Protein AF-A0A6M0HS56-F1 (afdb_monomer_lite)

Foldseek 3Di:
DDDDDDDDPDDPPPPCDPVNVVVVVVVVVVVVVVVVVVVCQVVLADDPVLLVVLLVVQVCVQPVPDVCSVVDDDDVVSSLVSSLVSQQVVLVVPDDPPDRDHRDSVNHVVSVCCNPVPPDDPPPPPPPDPPDDDD

pLDDT: mean 76.19, std 14.42, range [41.91, 92.44]

Secondary structure (DSSP, 8-state):
-PPPPPP----------HHHHHHHHHHHHHHHHHHHHHHHHHTTPPPHHHHHHHHHHHHHHHHTT-TTGGGSPPPHHHHHHHHHHHHHHHHHHH--TTT--PPPHHHHHHHHHHHHHSPPPP-TT--SSSSS---

Radius of gyration: 26.62 Å; chains: 1; bounding box: 58×56×91 Å

Sequence (135 aa):
MQIPTPTPESKPTRRCTGAARISRRRRLGADRQRELRERRRAAGTPEPEALDRAIVDAMRVFLLRHDDSLLRPIDPMSILVLATQFLQAKARRSAAPDGAIPYDGTAVSEAMRLRLLVPPATERGKASHRDAAGV

Structure (mmCIF, N/CA/C/O backbone):
data_AF-A0A6M0HS56-F1
#
_entry.id   AF-A0A6M0HS56-F1
#
loop_
_atom_site.group_PDB
_atom_site.id
_atom_site.type_symbol
_atom_site.label_atom_id
_atom_site.label_alt_id
_atom_site.label_comp_id
_atom_site.label_asym_id
_atom_site.label_entity_id
_atom_site.label_seq_id
_atom_site.pdbx_PDB_ins_code
_atom_site.Cartn_x
_atom_site.Cartn_y
_atom_site.Cartn_z
_atom_site.occupancy
_atom_site.B_iso_or_equiv
_atom_site.auth_seq_id
_atom_site.auth_comp_id
_atom_site.auth_asym_id
_atom_site.auth_atom_id
_atom_site.pdbx_PDB_model_num
ATOM 1 N N . MET A 1 1 ? 41.730 -4.684 -68.297 1.00 48.47 1 MET A N 1
ATOM 2 C CA . MET A 1 1 ? 40.396 -4.389 -67.732 1.00 48.47 1 MET A CA 1
ATOM 3 C C . MET A 1 1 ? 40.462 -4.635 -66.230 1.00 48.47 1 MET A C 1
ATOM 5 O O . MET A 1 1 ? 40.500 -5.789 -65.832 1.00 48.47 1 MET A O 1
ATOM 9 N N . GLN A 1 2 ? 40.605 -3.589 -65.410 1.00 46.94 2 GLN A N 1
ATOM 10 C CA . GLN A 1 2 ? 40.596 -3.707 -63.944 1.00 46.94 2 GLN A CA 1
ATOM 11 C C . GLN A 1 2 ? 39.202 -3.324 -63.442 1.00 46.94 2 GLN A C 1
ATOM 13 O O . GLN A 1 2 ? 38.716 -2.241 -63.755 1.00 46.94 2 GLN A O 1
ATOM 18 N N . ILE A 1 3 ? 38.554 -4.234 -62.717 1.00 56.22 3 ILE A N 1
ATOM 19 C CA . ILE A 1 3 ? 37.248 -4.010 -62.093 1.00 56.22 3 ILE A CA 1
ATOM 20 C C . ILE A 1 3 ? 37.518 -3.383 -60.718 1.00 56.22 3 ILE A C 1
ATOM 22 O O . ILE A 1 3 ? 38.177 -4.031 -59.904 1.00 56.22 3 ILE A O 1
ATOM 26 N N . PRO A 1 4 ? 37.067 -2.148 -60.436 1.00 61.62 4 PRO A N 1
ATOM 27 C CA . PRO A 1 4 ? 37.249 -1.556 -59.120 1.00 61.62 4 PRO A CA 1
ATOM 28 C C . PRO A 1 4 ? 36.327 -2.238 -58.101 1.00 61.62 4 PRO A C 1
ATOM 30 O O . PRO A 1 4 ? 35.115 -2.339 -58.290 1.00 61.62 4 PRO A O 1
ATOM 33 N N . THR A 1 5 ? 36.923 -2.718 -57.014 1.00 62.22 5 THR A N 1
ATOM 34 C CA . THR A 1 5 ? 36.247 -3.311 -55.858 1.00 62.22 5 THR A CA 1
ATOM 35 C C . THR A 1 5 ? 35.389 -2.252 -55.152 1.00 62.22 5 THR A C 1
ATOM 37 O O . THR A 1 5 ? 35.901 -1.163 -54.880 1.00 62.22 5 THR A O 1
ATOM 40 N N . PRO A 1 6 ? 34.111 -2.520 -54.819 1.00 64.94 6 PRO A N 1
ATOM 41 C CA . PRO A 1 6 ? 33.284 -1.544 -54.121 1.00 64.94 6 PRO A CA 1
ATOM 42 C C . PRO A 1 6 ? 33.762 -1.374 -52.674 1.00 64.94 6 PRO A C 1
ATOM 44 O O . PRO A 1 6 ? 33.785 -2.319 -51.884 1.00 64.94 6 PRO A O 1
ATOM 47 N N . THR A 1 7 ? 34.144 -0.145 -52.334 1.00 67.75 7 THR A N 1
ATOM 48 C CA . THR A 1 7 ? 34.445 0.301 -50.971 1.00 67.75 7 THR A CA 1
ATOM 49 C C . THR A 1 7 ? 33.230 0.052 -50.067 1.00 67.75 7 THR A C 1
ATOM 51 O O . THR A 1 7 ? 32.123 0.447 -50.438 1.00 67.75 7 THR A O 1
ATOM 54 N N . PRO A 1 8 ? 33.380 -0.576 -48.886 1.00 64.06 8 PRO A N 1
ATOM 55 C CA . PRO A 1 8 ? 32.252 -0.796 -47.992 1.00 64.06 8 PRO A CA 1
ATOM 56 C C . PRO A 1 8 ? 31.771 0.548 -47.438 1.00 64.06 8 PRO A C 1
ATOM 58 O O . PRO A 1 8 ? 32.471 1.199 -46.662 1.00 64.06 8 PRO A O 1
ATOM 61 N N . GLU A 1 9 ? 30.569 0.965 -47.834 1.00 59.25 9 GLU A N 1
ATOM 62 C CA . GLU A 1 9 ? 29.906 2.129 -47.256 1.00 59.25 9 GLU A CA 1
ATOM 63 C C . GLU A 1 9 ? 29.767 1.945 -45.739 1.00 59.25 9 GLU A C 1
ATOM 65 O O . GLU A 1 9 ? 29.144 1.000 -45.240 1.00 59.25 9 GLU A O 1
ATOM 70 N N . SER A 1 10 ? 30.363 2.861 -44.977 1.00 58.12 10 SER A N 1
ATOM 71 C CA . SER A 1 10 ? 30.199 2.916 -43.531 1.00 58.12 10 SER A CA 1
ATOM 72 C C . SER A 1 10 ? 28.728 3.183 -43.208 1.00 58.12 10 SER A C 1
ATOM 74 O O . SER A 1 10 ? 28.235 4.290 -43.433 1.00 58.12 10 SER A O 1
ATOM 76 N N . LYS A 1 11 ? 28.017 2.182 -42.671 1.00 61.75 11 LYS A N 1
ATOM 77 C CA . LYS A 1 11 ? 26.637 2.342 -42.184 1.00 61.75 11 LYS A CA 1
ATOM 78 C C . LYS A 1 11 ? 26.556 3.579 -41.279 1.00 61.75 11 LYS A C 1
ATOM 80 O O . LYS A 1 11 ? 27.302 3.639 -40.297 1.00 61.75 11 LYS A O 1
ATOM 85 N N . PRO A 1 12 ? 25.659 4.546 -41.548 1.00 57.91 12 PRO A N 1
ATOM 86 C CA . PRO A 1 12 ? 25.551 5.732 -40.716 1.00 57.91 12 PRO A CA 1
ATOM 87 C C . PRO A 1 12 ? 25.147 5.308 -39.303 1.00 57.91 12 PRO A C 1
ATOM 89 O O . PRO A 1 12 ? 24.065 4.761 -39.070 1.00 57.91 12 PRO A O 1
ATOM 92 N N . THR A 1 13 ? 26.035 5.548 -38.342 1.00 60.53 13 THR A N 1
ATOM 93 C CA . THR A 1 13 ? 25.756 5.362 -36.921 1.00 60.53 13 THR A CA 1
ATOM 94 C C . THR A 1 13 ? 24.650 6.341 -36.538 1.00 60.53 13 THR A C 1
ATOM 96 O O . THR A 1 13 ? 24.879 7.538 -36.369 1.00 60.53 13 THR A O 1
ATOM 99 N N . ARG A 1 14 ? 23.406 5.848 -36.450 1.00 61.09 14 ARG A N 1
ATOM 100 C CA . ARG A 1 14 ? 22.253 6.636 -35.991 1.00 61.09 14 ARG A CA 1
ATOM 101 C C . ARG A 1 14 ? 22.588 7.207 -34.613 1.00 61.09 14 ARG A C 1
ATOM 103 O O . ARG A 1 14 ? 22.514 6.504 -33.605 1.00 61.09 14 ARG A O 1
ATOM 110 N N . ARG A 1 15 ? 22.965 8.487 -34.566 1.00 61.25 15 ARG A N 1
ATOM 111 C CA . ARG A 1 15 ? 23.175 9.218 -33.316 1.00 61.25 15 ARG A CA 1
ATOM 112 C C . ARG A 1 15 ? 21.847 9.201 -32.564 1.00 61.25 15 ARG A C 1
ATOM 114 O O . ARG A 1 15 ? 20.878 9.824 -32.990 1.00 61.25 15 ARG A O 1
ATOM 121 N N . CYS A 1 16 ? 21.778 8.431 -31.479 1.00 62.09 16 CYS A N 1
ATOM 122 C CA . CYS A 1 16 ? 20.619 8.421 -30.593 1.00 62.09 16 CYS A CA 1
ATOM 123 C C . CYS A 1 16 ? 20.388 9.852 -30.094 1.00 62.09 16 CYS A C 1
ATOM 125 O O . CYS A 1 16 ? 21.199 10.389 -29.340 1.00 62.09 16 CYS A O 1
ATOM 127 N N . THR A 1 17 ? 19.298 10.478 -30.533 1.00 80.88 17 THR A N 1
ATOM 128 C CA . THR A 1 17 ? 18.943 11.835 -30.112 1.00 80.88 17 THR A CA 1
ATOM 129 C C . THR A 1 17 ? 18.686 11.869 -28.602 1.00 80.88 17 THR A C 1
ATOM 131 O O . THR A 1 17 ? 18.302 10.863 -27.992 1.00 80.88 17 THR A O 1
ATOM 134 N N . GLY A 1 18 ? 18.866 13.034 -27.968 1.00 79.44 18 GLY A N 1
ATOM 135 C CA . GLY A 1 18 ? 18.584 13.204 -26.536 1.00 79.44 18 GLY A CA 1
ATOM 136 C C . GLY A 1 18 ? 17.166 12.753 -26.152 1.00 79.44 18 GLY A C 1
ATOM 137 O O . GLY A 1 18 ? 16.983 12.107 -25.120 1.00 79.44 18 GLY A O 1
ATOM 138 N N . ALA A 1 19 ? 16.189 12.983 -27.035 1.00 83.81 19 ALA A N 1
ATOM 139 C CA . ALA A 1 19 ? 14.804 12.543 -26.876 1.00 83.81 19 ALA A CA 1
ATOM 140 C C . ALA A 1 19 ? 14.643 11.010 -26.911 1.00 83.81 19 ALA A C 1
ATOM 142 O O . ALA A 1 19 ? 13.929 10.449 -26.073 1.00 83.81 19 ALA A O 1
ATOM 143 N N . ALA A 1 20 ? 15.339 10.313 -27.818 1.00 83.12 20 ALA A N 1
ATOM 144 C CA . ALA A 1 20 ? 15.328 8.849 -27.876 1.00 83.12 20 ALA A CA 1
ATOM 145 C C . ALA A 1 20 ? 15.925 8.237 -26.598 1.00 83.12 20 ALA A C 1
ATOM 147 O O . ALA A 1 20 ? 15.375 7.288 -26.032 1.00 83.12 20 ALA A O 1
ATOM 148 N N . ARG A 1 21 ? 17.003 8.838 -26.078 1.00 82.94 21 ARG A N 1
ATOM 149 C CA . ARG A 1 21 ? 17.635 8.425 -24.817 1.00 82.94 21 ARG A CA 1
ATOM 150 C C . ARG A 1 21 ? 16.709 8.612 -23.612 1.00 82.94 21 ARG A C 1
ATOM 152 O O . ARG A 1 21 ? 16.583 7.698 -22.797 1.00 82.94 21 ARG A O 1
ATOM 159 N N . ILE A 1 22 ? 16.034 9.759 -23.504 1.00 86.69 22 ILE A N 1
ATOM 160 C CA . ILE A 1 22 ? 15.069 10.032 -22.423 1.00 86.69 22 ILE A CA 1
ATOM 161 C C . ILE A 1 22 ? 13.880 9.068 -22.504 1.00 86.69 22 ILE A C 1
ATOM 163 O O . ILE A 1 22 ? 13.493 8.486 -21.491 1.00 86.69 22 ILE A O 1
ATOM 167 N N . SER A 1 23 ? 13.340 8.843 -23.702 1.00 85.06 23 SER A N 1
ATOM 168 C CA . SER A 1 23 ? 12.210 7.930 -23.916 1.00 85.06 23 SER A CA 1
ATOM 169 C C . SER A 1 23 ? 12.560 6.494 -23.529 1.00 85.06 23 SER A C 1
ATOM 171 O O . SER A 1 23 ? 11.799 5.845 -22.811 1.00 85.06 23 SER A O 1
ATOM 173 N N . ARG A 1 24 ? 13.753 6.017 -23.913 1.00 86.06 24 ARG A N 1
ATOM 174 C CA . ARG A 1 24 ? 14.267 4.708 -23.489 1.00 86.06 24 ARG A CA 1
ATOM 175 C C . ARG A 1 24 ? 14.398 4.621 -21.968 1.00 86.06 24 ARG A C 1
ATOM 177 O O . ARG A 1 24 ? 13.967 3.634 -21.384 1.00 86.06 24 ARG A O 1
ATOM 184 N N . ARG A 1 25 ? 14.937 5.657 -21.313 1.00 87.06 25 ARG A N 1
ATOM 185 C CA . ARG A 1 25 ? 15.058 5.703 -19.845 1.00 87.06 25 ARG A CA 1
ATOM 186 C C . ARG A 1 25 ? 13.693 5.641 -19.154 1.00 87.06 25 ARG A C 1
ATOM 188 O O . ARG A 1 25 ? 13.563 4.931 -18.163 1.00 87.06 25 ARG A O 1
ATOM 195 N N . ARG A 1 26 ? 12.682 6.344 -19.678 1.00 89.19 26 ARG A N 1
ATOM 196 C CA . ARG A 1 26 ? 11.308 6.301 -19.149 1.00 89.19 26 ARG A CA 1
ATOM 197 C C . ARG A 1 26 ? 10.692 4.909 -19.280 1.00 89.19 26 ARG A C 1
ATOM 199 O O . ARG A 1 26 ? 10.142 4.425 -18.300 1.00 89.19 26 ARG A O 1
ATOM 206 N N . ARG A 1 27 ? 10.843 4.252 -20.439 1.00 89.75 27 ARG A N 1
ATOM 207 C CA . ARG A 1 27 ? 10.376 2.868 -20.650 1.00 89.75 27 ARG A CA 1
ATOM 208 C C . ARG A 1 27 ? 11.028 1.900 -19.668 1.00 89.75 27 ARG A C 1
ATOM 210 O O . ARG A 1 27 ? 10.322 1.263 -18.905 1.00 89.75 27 ARG A O 1
ATOM 217 N N . LEU A 1 28 ? 12.359 1.920 -19.573 1.00 91.44 28 LEU A N 1
ATOM 218 C CA . LEU A 1 28 ? 13.091 1.089 -18.611 1.00 91.44 28 LEU A CA 1
ATOM 219 C C . LEU A 1 28 ? 12.663 1.354 -17.159 1.00 91.44 28 LEU A C 1
ATOM 221 O O . LEU A 1 28 ? 12.621 0.432 -16.352 1.00 91.44 28 LEU A O 1
ATOM 225 N N . GLY A 1 29 ? 12.358 2.606 -16.807 1.00 89.75 29 GLY A N 1
ATOM 226 C CA . GLY A 1 29 ? 11.811 2.947 -15.494 1.00 89.75 29 GLY A CA 1
ATOM 227 C C . GLY A 1 29 ? 10.412 2.370 -15.268 1.00 89.75 29 GLY A C 1
ATOM 228 O O . GLY A 1 29 ? 10.145 1.826 -14.199 1.00 89.75 29 GLY A O 1
ATOM 229 N N . ALA A 1 30 ? 9.537 2.453 -16.271 1.00 89.81 30 ALA A N 1
ATOM 230 C CA . ALA A 1 30 ? 8.192 1.889 -16.217 1.00 89.81 30 ALA A CA 1
ATOM 231 C C . ALA A 1 30 ? 8.214 0.356 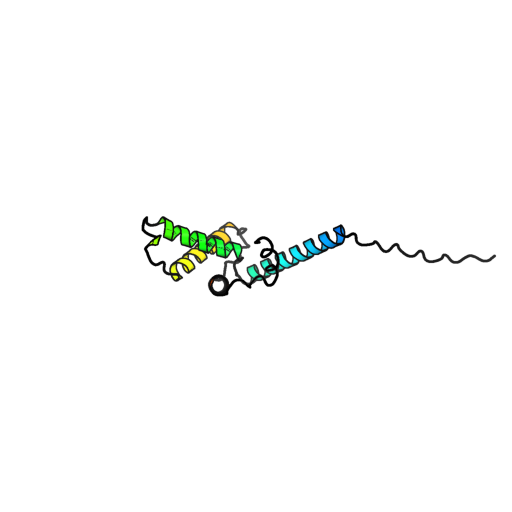-16.110 1.00 89.81 30 ALA A C 1
ATOM 233 O O . ALA A 1 30 ? 7.477 -0.193 -15.292 1.00 89.81 30 ALA A O 1
ATOM 234 N N . ASP A 1 31 ? 9.095 -0.310 -16.859 1.00 90.00 31 ASP A N 1
ATOM 235 C CA . ASP A 1 31 ? 9.257 -1.767 -16.837 1.00 90.00 31 ASP A CA 1
ATOM 236 C C . ASP A 1 31 ? 9.725 -2.245 -15.459 1.00 90.00 31 ASP A C 1
ATOM 238 O O . ASP A 1 31 ? 9.095 -3.118 -14.867 1.00 90.00 31 ASP A O 1
ATOM 242 N N . ARG A 1 32 ? 10.746 -1.594 -14.881 1.00 88.75 32 ARG A N 1
ATOM 243 C CA . ARG A 1 32 ? 11.199 -1.887 -13.508 1.00 88.75 32 ARG A CA 1
ATOM 244 C C . ARG A 1 32 ? 10.089 -1.697 -12.483 1.00 88.75 32 ARG A C 1
ATOM 246 O O . ARG A 1 32 ? 9.946 -2.502 -11.571 1.00 88.75 32 ARG A O 1
ATOM 253 N N . GLN A 1 33 ? 9.306 -0.626 -12.609 1.00 86.50 33 GLN A N 1
ATOM 254 C CA . GLN A 1 33 ? 8.181 -0.395 -11.706 1.00 86.50 33 GLN A CA 1
ATOM 255 C C . GLN A 1 33 ? 7.113 -1.473 -11.873 1.00 86.50 33 GLN A C 1
ATOM 257 O O . GLN A 1 33 ? 6.582 -1.955 -10.883 1.00 86.50 33 GLN A O 1
ATOM 262 N N . ARG A 1 34 ? 6.803 -1.889 -13.104 1.00 84.94 34 ARG A N 1
ATOM 263 C CA . ARG A 1 34 ? 5.861 -2.984 -13.357 1.00 84.94 34 ARG A CA 1
ATOM 264 C C . ARG A 1 34 ? 6.336 -4.287 -12.715 1.00 84.94 34 ARG A C 1
ATOM 266 O O . ARG A 1 34 ? 5.553 -4.906 -12.005 1.00 84.94 34 ARG A O 1
ATOM 273 N N . GLU A 1 35 ? 7.606 -4.629 -12.893 1.00 88.75 35 GLU A N 1
ATOM 274 C CA . GLU A 1 35 ? 8.221 -5.813 -12.294 1.00 88.75 35 GLU A CA 1
ATOM 275 C C . GLU A 1 35 ? 8.170 -5.771 -10.759 1.00 88.75 35 GLU A C 1
ATOM 277 O O . GLU A 1 35 ? 7.797 -6.752 -10.122 1.00 88.75 35 GLU A O 1
ATOM 282 N N . LEU A 1 36 ? 8.467 -4.622 -10.143 1.00 87.44 36 LEU A N 1
ATOM 283 C CA . LEU A 1 36 ? 8.348 -4.448 -8.691 1.00 87.44 36 LEU A CA 1
ATOM 284 C C . LEU A 1 36 ? 6.915 -4.669 -8.193 1.00 87.44 36 LEU A C 1
ATOM 286 O O . LEU A 1 36 ? 6.723 -5.348 -7.184 1.00 87.44 36 LEU A O 1
ATOM 290 N N . ARG A 1 37 ? 5.913 -4.130 -8.900 1.00 85.06 37 ARG A N 1
ATOM 291 C CA . ARG A 1 37 ? 4.498 -4.343 -8.553 1.00 85.06 37 ARG A CA 1
ATOM 292 C C . ARG A 1 37 ? 4.106 -5.811 -8.677 1.00 85.06 37 ARG A C 1
ATOM 294 O O . ARG A 1 37 ? 3.371 -6.330 -7.846 1.00 85.06 37 ARG A O 1
ATOM 301 N N . GLU A 1 38 ? 4.596 -6.491 -9.705 1.00 85.44 38 GLU A N 1
ATOM 302 C CA . GLU A 1 38 ? 4.323 -7.909 -9.937 1.00 85.44 38 GLU A CA 1
ATOM 303 C C . GLU A 1 38 ? 4.955 -8.793 -8.856 1.00 85.44 38 GLU A C 1
ATOM 305 O O . GLU A 1 38 ? 4.269 -9.641 -8.290 1.00 85.44 38 GLU A O 1
ATOM 310 N N . ARG A 1 39 ? 6.204 -8.511 -8.462 1.00 86.19 39 ARG A N 1
ATOM 311 C CA . ARG A 1 39 ? 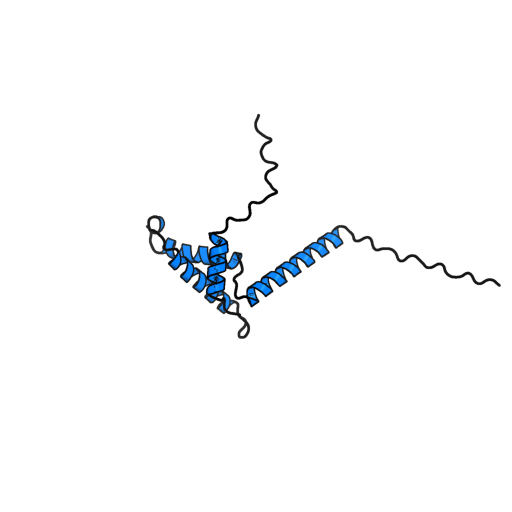6.864 -9.172 -7.323 1.00 86.19 39 ARG A CA 1
ATOM 312 C C . ARG A 1 39 ? 6.093 -8.972 -6.017 1.00 86.19 39 ARG A C 1
ATOM 314 O O . ARG A 1 39 ? 5.898 -9.929 -5.278 1.00 86.19 39 ARG A O 1
ATOM 321 N N . ARG A 1 40 ? 5.617 -7.751 -5.743 1.00 84.31 40 ARG A N 1
ATOM 322 C CA . ARG A 1 40 ? 4.792 -7.457 -4.555 1.00 84.31 40 ARG A CA 1
ATOM 323 C C . ARG A 1 40 ? 3.474 -8.218 -4.564 1.00 84.31 40 ARG A C 1
ATOM 325 O O . ARG A 1 40 ? 3.119 -8.808 -3.550 1.00 84.31 40 ARG A O 1
ATOM 332 N N . ARG A 1 41 ? 2.781 -8.246 -5.707 1.00 82.25 41 ARG A N 1
ATOM 333 C CA . ARG A 1 41 ? 1.546 -9.027 -5.876 1.00 82.25 41 ARG A CA 1
ATOM 334 C C . ARG A 1 41 ? 1.784 -10.512 -5.634 1.00 82.25 41 ARG A C 1
ATOM 336 O O . ARG A 1 41 ? 1.014 -11.117 -4.900 1.00 82.25 41 ARG A O 1
ATOM 343 N N . ALA A 1 42 ? 2.849 -11.074 -6.204 1.00 83.44 42 ALA A N 1
ATOM 344 C CA . ALA A 1 42 ? 3.218 -12.472 -5.991 1.00 83.44 42 ALA A CA 1
ATOM 345 C C . ALA A 1 42 ? 3.524 -12.771 -4.513 1.00 83.44 42 ALA A C 1
ATOM 347 O O . ALA A 1 42 ? 3.158 -13.828 -4.015 1.00 83.44 42 ALA A O 1
ATOM 348 N N . ALA A 1 43 ? 4.129 -11.820 -3.798 1.00 82.50 43 ALA A N 1
ATOM 349 C CA . ALA A 1 43 ? 4.397 -11.908 -2.363 1.00 82.50 43 ALA A CA 1
ATOM 350 C C . ALA A 1 43 ? 3.193 -11.535 -1.471 1.00 82.50 43 ALA A C 1
ATOM 352 O O . ALA A 1 43 ? 3.360 -11.375 -0.265 1.00 82.50 43 ALA A O 1
ATOM 353 N N . GLY A 1 44 ? 2.000 -11.298 -2.034 1.00 82.06 44 GLY A N 1
ATOM 354 C CA . GLY A 1 44 ? 0.819 -10.887 -1.265 1.00 82.06 44 GLY A CA 1
ATOM 355 C C . GLY A 1 44 ? 0.983 -9.554 -0.519 1.00 82.06 44 GLY A C 1
ATOM 356 O O . GLY A 1 44 ? 0.233 -9.277 0.415 1.00 82.06 44 GLY A O 1
ATOM 357 N N . THR A 1 45 ? 1.954 -8.725 -0.913 1.00 85.50 45 THR A N 1
ATOM 358 C CA . THR A 1 45 ? 2.294 -7.464 -0.245 1.00 85.50 45 THR A CA 1
ATOM 359 C C . THR A 1 45 ? 1.561 -6.291 -0.908 1.00 85.50 45 THR A C 1
ATOM 361 O O . THR A 1 45 ? 1.620 -6.147 -2.134 1.00 85.50 45 THR A O 1
ATOM 364 N N . PRO A 1 46 ? 0.889 -5.412 -0.143 1.00 85.19 46 PRO A N 1
ATOM 365 C CA . PRO A 1 46 ? 0.208 -4.251 -0.705 1.00 85.19 46 PRO A CA 1
ATOM 366 C C . PRO A 1 46 ? 1.184 -3.209 -1.265 1.00 85.19 46 PRO A C 1
ATOM 368 O O . PRO A 1 46 ? 2.306 -3.039 -0.787 1.00 85.19 46 PRO A O 1
ATOM 371 N N . GLU A 1 47 ? 0.727 -2.453 -2.266 1.00 86.38 47 GLU A N 1
ATOM 372 C CA . GLU A 1 47 ? 1.453 -1.263 -2.719 1.00 86.38 47 GLU A CA 1
ATOM 373 C C . GLU A 1 47 ? 1.492 -0.198 -1.609 1.00 86.38 47 GLU A C 1
ATOM 375 O O . GLU A 1 47 ? 0.466 0.016 -0.955 1.00 86.38 47 GLU A O 1
ATOM 380 N N . PRO A 1 48 ? 2.607 0.541 -1.442 1.00 85.38 48 PRO A N 1
ATOM 381 C CA . PRO A 1 48 ? 2.742 1.552 -0.392 1.00 85.38 48 PRO A CA 1
ATOM 382 C C . PRO A 1 48 ? 1.617 2.592 -0.399 1.00 85.38 48 PRO A C 1
ATOM 384 O O . PRO A 1 48 ? 1.028 2.870 0.635 1.00 85.38 48 PRO A O 1
ATOM 387 N N . GLU A 1 49 ? 1.241 3.102 -1.575 1.00 86.75 49 GLU A N 1
ATOM 388 C CA . GLU A 1 49 ? 0.151 4.082 -1.707 1.00 86.75 49 GLU A CA 1
ATOM 389 C C . GLU A 1 49 ? -1.215 3.502 -1.310 1.00 86.75 49 GLU A C 1
ATOM 391 O O . GLU A 1 49 ? -2.077 4.202 -0.776 1.00 86.75 49 GLU A O 1
ATOM 396 N N . ALA A 1 50 ? -1.441 2.212 -1.584 1.00 87.38 50 ALA A N 1
ATOM 397 C CA . ALA A 1 50 ? -2.674 1.541 -1.192 1.00 87.38 50 ALA A CA 1
ATOM 398 C C . ALA A 1 50 ? -2.729 1.337 0.325 1.00 87.38 50 ALA A C 1
ATOM 400 O O . ALA A 1 50 ? -3.797 1.507 0.912 1.00 87.38 50 ALA A O 1
ATOM 401 N N . LEU A 1 51 ? -1.589 1.007 0.934 1.00 88.56 51 LEU A N 1
ATOM 402 C CA . LEU A 1 51 ? -1.433 0.867 2.375 1.00 88.56 51 LEU A CA 1
ATOM 403 C C . LEU A 1 51 ? -1.629 2.209 3.095 1.00 88.56 51 LEU A C 1
ATOM 405 O O . LEU A 1 51 ? -2.453 2.280 4.000 1.00 88.56 51 LEU A O 1
ATOM 409 N N . ASP A 1 52 ? -0.970 3.279 2.643 1.00 89.62 52 ASP A N 1
ATOM 410 C CA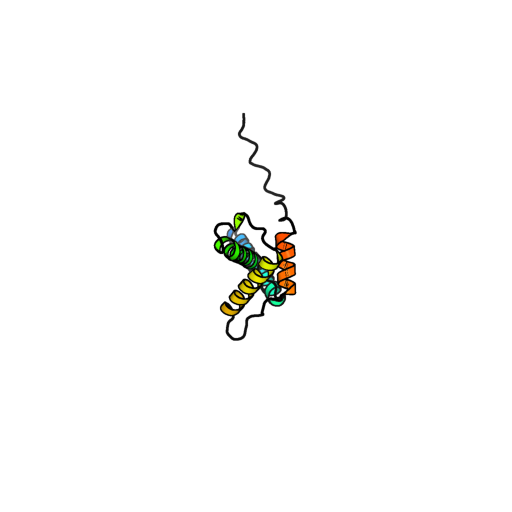 . ASP A 1 52 ? -1.113 4.627 3.212 1.00 89.62 52 ASP A CA 1
ATOM 411 C C . ASP A 1 52 ? -2.584 5.075 3.198 1.00 89.62 52 ASP A C 1
ATOM 413 O O . ASP A 1 52 ? -3.120 5.557 4.196 1.00 89.62 52 ASP A O 1
ATOM 417 N N . ARG A 1 53 ? -3.281 4.845 2.078 1.00 90.75 53 ARG A N 1
ATOM 418 C CA . ARG A 1 53 ? -4.705 5.169 1.962 1.00 90.75 53 ARG A CA 1
ATOM 419 C C . ARG A 1 53 ? -5.574 4.339 2.906 1.00 90.75 53 ARG A C 1
ATOM 421 O O . ARG A 1 53 ? -6.477 4.893 3.519 1.00 90.75 53 ARG A O 1
ATOM 428 N N . ALA A 1 54 ? -5.294 3.044 3.048 1.00 90.38 54 ALA A N 1
ATOM 429 C CA . ALA A 1 54 ? -6.025 2.176 3.968 1.00 90.38 54 ALA A CA 1
ATOM 430 C C . ALA A 1 54 ? -5.833 2.588 5.437 1.00 90.38 54 ALA A C 1
ATOM 432 O O . ALA A 1 54 ? -6.786 2.533 6.210 1.00 90.38 54 ALA A O 1
ATOM 433 N N . ILE A 1 55 ? -4.632 3.047 5.807 1.00 89.56 55 ILE A N 1
ATOM 434 C CA . ILE A 1 55 ? -4.345 3.593 7.141 1.00 89.56 55 ILE A CA 1
ATOM 435 C C . ILE A 1 55 ? -5.155 4.871 7.374 1.00 89.56 55 ILE A C 1
ATOM 437 O O . ILE A 1 55 ? -5.826 4.994 8.395 1.00 89.56 55 ILE A O 1
ATOM 441 N N . VAL A 1 56 ? -5.155 5.799 6.413 1.00 91.81 56 VAL A N 1
ATOM 442 C CA . VAL A 1 56 ? -5.942 7.040 6.509 1.00 91.81 56 VAL A CA 1
ATOM 443 C C . VAL A 1 56 ? -7.439 6.750 6.609 1.00 91.81 56 VAL A C 1
ATOM 445 O O . VAL A 1 56 ? -8.129 7.362 7.422 1.00 91.81 56 VAL A O 1
ATOM 448 N N . ASP A 1 57 ? -7.954 5.811 5.817 1.00 92.44 57 ASP A N 1
ATOM 449 C CA . ASP A 1 57 ? -9.368 5.438 5.860 1.00 92.44 57 ASP A CA 1
ATOM 450 C C . ASP A 1 57 ? -9.729 4.756 7.195 1.00 92.44 57 ASP A C 1
ATOM 452 O O . ASP A 1 57 ? -10.775 5.059 7.768 1.00 92.44 57 ASP A O 1
ATOM 456 N N . ALA A 1 58 ? -8.837 3.936 7.764 1.00 90.50 58 ALA A N 1
ATOM 457 C CA . ALA A 1 58 ? -8.993 3.397 9.117 1.00 90.50 58 ALA A CA 1
ATOM 458 C C . ALA A 1 58 ? -9.023 4.502 10.181 1.00 90.50 58 ALA A C 1
ATOM 460 O O . ALA A 1 58 ? -9.911 4.508 11.033 1.00 90.50 58 ALA A O 1
ATOM 461 N N . MET A 1 59 ? -8.120 5.482 10.104 1.00 88.94 59 MET A N 1
ATOM 462 C CA . MET A 1 59 ? -8.123 6.630 11.015 1.00 88.94 59 MET A CA 1
ATOM 463 C C . MET A 1 59 ? -9.407 7.455 10.895 1.00 88.94 59 MET A C 1
ATOM 465 O O . MET A 1 59 ? -9.979 7.836 11.913 1.00 88.94 59 MET A O 1
ATOM 469 N N . ARG A 1 60 ? -9.907 7.690 9.675 1.00 91.19 60 ARG A N 1
ATOM 470 C CA . ARG A 1 60 ? -11.176 8.403 9.456 1.00 91.19 60 ARG A CA 1
ATOM 471 C C . ARG A 1 60 ? -12.343 7.731 10.162 1.00 91.19 60 ARG A C 1
ATOM 473 O O . ARG A 1 60 ? -13.158 8.434 10.743 1.00 91.19 60 ARG A O 1
ATOM 480 N N . VAL A 1 61 ? -12.415 6.400 10.150 1.00 89.88 61 VAL A N 1
ATOM 481 C CA . VAL A 1 61 ? -13.479 5.672 10.860 1.00 89.88 61 VAL A CA 1
ATOM 482 C C . VAL A 1 61 ? -13.459 5.983 12.356 1.00 89.88 61 VAL A C 1
ATOM 484 O O . VAL A 1 61 ? -14.517 6.216 12.930 1.00 89.88 61 VAL A O 1
ATOM 487 N N . PHE A 1 62 ? -12.284 6.038 12.990 1.00 86.12 62 PHE A N 1
ATOM 488 C CA . PHE A 1 62 ? -12.187 6.403 14.408 1.00 86.12 62 PHE A CA 1
ATOM 489 C C . PHE A 1 62 ? -12.526 7.870 14.653 1.00 86.12 62 PHE A C 1
ATOM 491 O O . PHE A 1 62 ? -13.297 8.184 15.560 1.00 86.12 62 PHE A O 1
ATOM 498 N N . LEU A 1 63 ? -11.981 8.762 13.829 1.00 86.44 63 LEU A N 1
ATOM 499 C CA . LEU A 1 63 ? -12.155 10.202 13.991 1.00 86.44 63 LEU A CA 1
ATOM 500 C C . LEU A 1 63 ? -13.596 10.661 13.746 1.00 86.44 63 LEU A C 1
ATOM 502 O O . LEU A 1 63 ? -14.030 11.610 14.379 1.00 86.44 63 LEU A O 1
ATOM 506 N N . LEU A 1 64 ? -14.347 9.979 12.878 1.00 88.88 64 LEU A N 1
ATOM 507 C CA . LEU A 1 64 ? -15.743 10.312 12.569 1.00 88.88 64 LEU A CA 1
ATOM 508 C C . LEU A 1 64 ? -16.760 9.630 13.495 1.00 88.88 64 LEU A C 1
ATOM 510 O O . LEU A 1 64 ? -17.955 9.887 13.375 1.00 88.88 64 LEU A O 1
ATOM 514 N N . ARG A 1 65 ? -16.326 8.726 14.382 1.00 84.62 65 ARG A N 1
ATOM 515 C CA . ARG A 1 65 ? -17.246 7.950 15.228 1.00 84.62 65 ARG A CA 1
ATOM 516 C C . ARG A 1 65 ? -17.837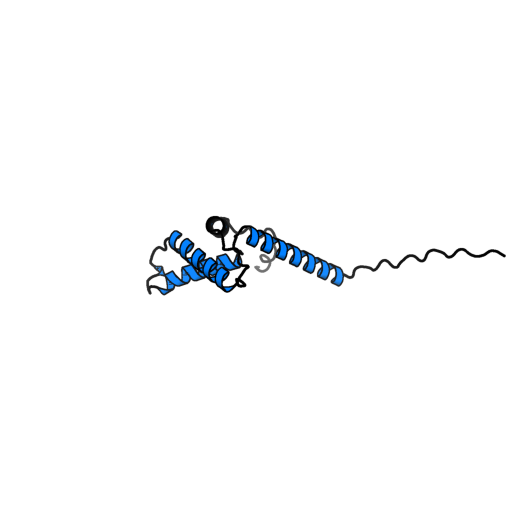 8.770 16.376 1.00 84.62 65 ARG A C 1
ATOM 518 O O . ARG A 1 65 ? -18.966 8.501 16.778 1.00 84.62 65 ARG A O 1
ATOM 525 N N . HIS A 1 66 ? -17.070 9.712 16.920 1.00 78.12 66 HIS A N 1
ATOM 526 C CA . HIS A 1 66 ? -17.447 10.527 18.071 1.00 78.12 66 HIS A CA 1
ATOM 527 C C . HIS A 1 66 ? -16.870 11.940 17.931 1.00 78.12 66 HIS A C 1
ATOM 529 O O . HIS A 1 66 ? -15.758 12.101 17.432 1.00 78.12 66 HIS A O 1
ATOM 535 N N . ASP A 1 67 ? -17.582 12.946 18.435 1.00 79.44 67 ASP A N 1
ATOM 536 C CA . ASP A 1 67 ? -17.117 14.341 18.393 1.00 79.44 67 ASP A CA 1
ATOM 537 C C . ASP A 1 67 ? -15.827 14.544 19.215 1.00 79.44 67 ASP A C 1
ATOM 539 O O . ASP A 1 67 ? -14.937 15.295 18.821 1.00 79.44 67 ASP A O 1
ATOM 543 N N . ASP A 1 68 ? -15.656 13.766 20.289 1.00 82.69 68 ASP A N 1
ATOM 544 C CA . ASP A 1 68 ? -14.468 13.801 21.155 1.00 82.69 68 ASP A CA 1
ATOM 545 C C . ASP A 1 68 ? -13.351 12.840 20.708 1.00 82.69 68 ASP A C 1
ATOM 547 O O . ASP A 1 68 ? -12.431 12.538 21.475 1.00 82.69 68 ASP A O 1
ATOM 551 N N . SER A 1 69 ? -13.408 12.302 19.485 1.00 80.38 69 SER A N 1
ATOM 552 C CA . SER A 1 69 ? -12.460 11.277 19.023 1.00 80.38 69 SER A CA 1
ATOM 553 C C . SER A 1 69 ? -10.994 11.726 19.039 1.00 80.38 69 SER A C 1
ATOM 555 O O . SER A 1 69 ? -10.112 10.880 19.156 1.00 80.38 69 SER A O 1
ATOM 557 N N . LEU A 1 70 ? -10.714 13.032 18.968 1.00 82.25 70 LEU A N 1
ATOM 558 C CA . LEU A 1 70 ? -9.351 13.577 19.068 1.00 82.25 70 LEU A CA 1
ATOM 559 C C . LEU A 1 70 ? -8.770 13.523 20.488 1.00 82.25 70 LEU A C 1
ATOM 561 O O . LEU A 1 70 ? -7.554 13.568 20.650 1.00 82.25 70 LEU A O 1
ATOM 565 N N . LEU A 1 71 ? -9.624 13.431 21.507 1.00 86.31 71 LEU A N 1
ATOM 566 C CA . LEU A 1 71 ? -9.219 13.368 22.913 1.00 86.31 71 LEU A CA 1
ATOM 567 C C . LEU A 1 71 ? -9.062 11.928 23.406 1.00 86.31 71 LEU A C 1
ATOM 569 O O . LEU A 1 71 ? -8.594 11.695 24.520 1.00 86.31 71 LEU A O 1
ATOM 573 N N . ARG A 1 72 ? -9.467 10.949 22.592 1.00 81.25 72 ARG A N 1
ATOM 574 C CA . ARG A 1 72 ? -9.428 9.538 22.957 1.00 81.25 72 ARG A CA 1
ATOM 575 C C . ARG A 1 72 ? -8.164 8.875 22.420 1.00 81.25 72 ARG A C 1
ATOM 577 O O . ARG A 1 72 ? -7.829 9.055 21.249 1.00 81.25 72 ARG A O 1
ATOM 584 N N . PRO A 1 73 ? -7.480 8.060 23.238 1.00 83.81 73 PRO A N 1
ATOM 585 C CA . PRO A 1 73 ? -6.379 7.254 22.743 1.00 83.81 73 PRO A CA 1
ATOM 586 C C . PRO A 1 73 ? -6.901 6.271 21.691 1.00 83.81 73 PRO A C 1
ATOM 588 O O . PRO A 1 73 ? -7.918 5.604 21.893 1.00 83.81 73 PRO A O 1
ATOM 591 N N . ILE A 1 74 ? -6.192 6.183 20.566 1.00 82.94 74 ILE A N 1
ATOM 592 C CA . ILE A 1 74 ? -6.477 5.206 19.517 1.00 82.94 74 ILE A CA 1
ATOM 593 C C . ILE A 1 74 ? -5.545 4.019 19.719 1.00 82.94 74 ILE A C 1
ATOM 595 O O . ILE A 1 74 ? -4.326 4.183 19.740 1.00 82.94 74 ILE A O 1
ATOM 599 N N . ASP A 1 75 ? -6.121 2.827 19.837 1.00 84.06 75 ASP A N 1
ATOM 600 C CA . ASP A 1 75 ? -5.357 1.586 19.835 1.00 84.06 75 ASP A CA 1
ATOM 601 C C . ASP A 1 75 ? -4.771 1.320 18.428 1.00 84.06 75 ASP A C 1
ATOM 603 O O . ASP A 1 75 ? -5.529 1.158 17.462 1.00 84.06 75 ASP A O 1
ATOM 607 N N . PRO A 1 76 ? -3.434 1.236 18.283 1.00 79.62 76 PRO A N 1
ATOM 608 C CA . PRO A 1 76 ? -2.793 0.953 17.001 1.00 79.62 76 PRO A CA 1
ATOM 609 C C . PRO A 1 76 ? -3.203 -0.393 16.388 1.00 79.62 76 PRO A C 1
ATOM 611 O O . PRO A 1 76 ? -3.266 -0.511 15.161 1.00 79.62 76 PRO A O 1
ATOM 614 N N . MET A 1 77 ? -3.522 -1.403 17.208 1.00 82.56 77 MET A N 1
ATOM 615 C CA . MET A 1 77 ? -3.964 -2.711 16.705 1.00 82.56 77 MET A CA 1
ATOM 616 C C . MET A 1 77 ? -5.313 -2.617 15.993 1.00 82.56 77 MET A C 1
ATOM 618 O O . MET A 1 77 ? -5.534 -3.260 14.965 1.00 82.56 77 MET A O 1
ATOM 622 N N . SER A 1 78 ? -6.192 -1.749 16.473 1.00 85.50 78 SER A N 1
ATOM 623 C CA . SER A 1 78 ? -7.482 -1.497 15.842 1.00 85.50 78 SER A CA 1
ATOM 624 C C . SER A 1 78 ? -7.340 -0.816 14.466 1.00 85.50 78 SER A C 1
ATOM 626 O O . SER A 1 78 ? -8.089 -1.137 13.539 1.00 85.50 78 SER A O 1
ATOM 628 N N . ILE A 1 79 ? -6.334 0.052 14.281 1.00 85.38 79 ILE A N 1
ATOM 629 C CA . ILE A 1 79 ? -5.981 0.615 12.960 1.00 85.38 79 ILE A CA 1
ATOM 630 C C . ILE A 1 79 ? -5.479 -0.490 12.023 1.00 85.38 79 ILE A C 1
ATOM 632 O O . ILE A 1 79 ? -5.907 -0.556 10.869 1.00 85.38 79 ILE A O 1
ATOM 636 N N . LEU A 1 80 ? -4.609 -1.378 12.520 1.00 81.50 80 LEU A N 1
ATOM 637 C CA . LEU A 1 80 ? -4.056 -2.505 11.759 1.00 81.50 80 LEU A CA 1
ATOM 638 C C . LEU A 1 80 ? -5.153 -3.406 11.180 1.00 81.50 80 LEU A C 1
ATOM 640 O O . LEU A 1 80 ? -5.140 -3.735 9.987 1.00 81.50 80 LEU A O 1
ATOM 644 N N . VAL A 1 81 ? -6.124 -3.771 12.017 1.00 86.56 81 VAL A N 1
ATOM 645 C CA . VAL A 1 81 ? -7.253 -4.620 11.624 1.00 86.56 81 VAL A CA 1
ATOM 646 C C . VAL A 1 81 ? -8.092 -3.944 10.538 1.00 86.56 81 VAL A C 1
ATOM 648 O O . VAL A 1 81 ? -8.341 -4.549 9.493 1.00 86.56 81 VAL A O 1
ATOM 651 N N . LEU A 1 82 ? -8.479 -2.681 10.733 1.00 89.25 82 LEU A N 1
ATOM 652 C CA . LEU A 1 82 ? -9.308 -1.952 9.767 1.00 89.25 82 LEU A CA 1
ATOM 653 C C . LEU A 1 82 ? -8.586 -1.703 8.440 1.00 89.25 82 LEU A C 1
ATOM 655 O O . LEU A 1 82 ? -9.167 -1.914 7.376 1.00 89.25 82 LEU A O 1
ATOM 659 N N . ALA A 1 83 ? -7.309 -1.318 8.475 1.00 88.38 83 ALA A N 1
ATOM 660 C CA . ALA A 1 83 ? -6.516 -1.134 7.263 1.00 88.38 83 ALA A CA 1
ATOM 661 C C . ALA A 1 83 ? -6.419 -2.441 6.457 1.00 88.38 83 ALA A C 1
ATOM 663 O O . ALA A 1 83 ? -6.594 -2.434 5.236 1.00 88.38 83 ALA A O 1
ATOM 664 N N . THR A 1 84 ? -6.228 -3.579 7.131 1.00 85.69 84 THR A N 1
ATOM 665 C CA . THR A 1 84 ? -6.211 -4.902 6.487 1.00 85.69 84 THR A CA 1
ATOM 666 C C . THR A 1 84 ? -7.559 -5.226 5.841 1.00 85.69 84 THR A C 1
ATOM 668 O O . THR A 1 84 ? -7.602 -5.662 4.690 1.00 85.69 84 THR A O 1
ATOM 671 N N . GLN A 1 85 ? -8.671 -4.946 6.528 1.00 87.94 85 GLN A N 1
ATOM 672 C CA . GLN A 1 85 ? -10.018 -5.131 5.978 1.00 87.94 85 GLN A CA 1
ATOM 673 C C . GLN A 1 85 ? -10.252 -4.266 4.731 1.00 87.94 85 GLN A C 1
ATOM 675 O O . GLN A 1 85 ? -10.774 -4.765 3.731 1.00 87.94 85 GLN A O 1
ATOM 680 N N . PHE A 1 86 ? -9.820 -3.001 4.734 1.00 89.06 86 PHE A N 1
ATOM 681 C CA . PHE A 1 86 ? -9.924 -2.128 3.560 1.00 89.06 86 PHE A CA 1
ATOM 682 C C . PHE A 1 86 ? -9.086 -2.626 2.384 1.00 89.06 86 PHE A C 1
ATOM 684 O O . PHE A 1 86 ? -9.560 -2.624 1.244 1.00 89.06 86 PHE A O 1
ATOM 691 N N . LEU A 1 87 ? -7.864 -3.094 2.645 1.00 86.62 87 LEU A N 1
ATOM 692 C CA . LEU A 1 87 ? -7.004 -3.681 1.622 1.00 86.62 87 LEU A CA 1
ATOM 693 C C . LEU A 1 87 ? -7.637 -4.939 1.020 1.00 86.62 87 LEU A C 1
ATOM 695 O O . LEU A 1 87 ? -7.702 -5.056 -0.203 1.00 86.62 87 LEU A O 1
ATOM 699 N N . GLN A 1 88 ? -8.171 -5.838 1.846 1.00 84.19 88 GLN A N 1
ATOM 700 C CA . GLN A 1 88 ? -8.868 -7.040 1.382 1.00 84.19 88 GLN A CA 1
ATOM 701 C C . GLN A 1 88 ? -10.131 -6.701 0.584 1.00 84.19 88 GLN A C 1
ATOM 703 O O . GLN A 1 88 ? -10.347 -7.255 -0.494 1.00 84.19 88 GLN A O 1
ATOM 708 N N . ALA A 1 89 ? -10.950 -5.762 1.062 1.00 85.31 89 ALA A N 1
ATOM 709 C CA . ALA A 1 89 ? -12.143 -5.311 0.352 1.00 85.31 89 ALA A CA 1
ATOM 710 C C . ALA A 1 89 ? -11.787 -4.704 -1.014 1.00 85.31 89 ALA A C 1
ATOM 712 O O . ALA A 1 89 ? -12.444 -4.991 -2.016 1.00 85.31 89 ALA A O 1
ATOM 713 N N . LYS A 1 90 ? -10.714 -3.908 -1.077 1.00 82.69 90 LYS A N 1
ATOM 714 C CA . LYS A 1 90 ? -10.197 -3.350 -2.329 1.00 82.69 90 LYS A CA 1
ATOM 715 C C . LYS A 1 90 ? -9.683 -4.441 -3.266 1.00 82.69 90 LYS A C 1
ATOM 717 O O . LYS A 1 90 ? -10.031 -4.408 -4.443 1.00 82.69 90 LYS A O 1
ATOM 722 N N . ALA A 1 91 ? -8.913 -5.405 -2.758 1.00 78.50 91 ALA A N 1
ATOM 723 C CA . ALA A 1 91 ? -8.405 -6.529 -3.542 1.00 78.50 91 ALA A CA 1
ATOM 724 C C . ALA A 1 91 ? -9.551 -7.318 -4.187 1.00 78.50 91 ALA A C 1
ATOM 726 O O . ALA A 1 91 ? -9.537 -7.519 -5.399 1.00 78.50 91 ALA A O 1
ATOM 727 N N . ARG A 1 92 ? -10.590 -7.648 -3.405 1.00 78.81 92 ARG A N 1
ATOM 728 C CA . ARG A 1 92 ? -11.806 -8.326 -3.884 1.00 78.81 92 ARG A CA 1
ATOM 729 C C . ARG A 1 92 ? -12.531 -7.540 -4.977 1.00 78.81 92 ARG A C 1
ATOM 731 O O . ARG A 1 92 ? -12.976 -8.136 -5.944 1.00 78.81 92 ARG A O 1
ATOM 738 N N . ARG A 1 93 ? -12.625 -6.209 -4.860 1.00 77.75 93 ARG A N 1
ATOM 739 C CA . ARG A 1 93 ? -13.252 -5.352 -5.890 1.00 77.75 93 ARG A CA 1
ATOM 740 C C . ARG A 1 93 ? -12.415 -5.220 -7.161 1.00 77.75 93 ARG A C 1
ATOM 742 O O . ARG A 1 93 ? -12.973 -5.017 -8.230 1.00 77.75 93 ARG A O 1
ATOM 749 N N . SER A 1 94 ? -11.089 -5.269 -7.040 1.00 71.19 94 SER A N 1
ATOM 750 C CA . SER A 1 94 ? -10.168 -5.184 -8.182 1.00 71.19 94 SER A CA 1
ATOM 751 C C . SER A 1 94 ? -9.916 -6.523 -8.873 1.00 71.19 94 SER A C 1
ATOM 753 O O . SER A 1 94 ? -9.316 -6.551 -9.945 1.00 71.19 94 SER A O 1
ATOM 755 N N . ALA A 1 95 ? -10.332 -7.623 -8.247 1.00 63.06 95 ALA A N 1
ATOM 756 C CA . ALA A 1 95 ? -10.221 -8.958 -8.797 1.00 63.06 95 ALA A CA 1
ATOM 757 C C . ALA A 1 95 ? -11.080 -9.081 -10.058 1.00 63.06 95 ALA A C 1
ATOM 759 O O . ALA A 1 95 ? -12.293 -8.892 -10.002 1.00 63.06 95 ALA A O 1
ATOM 760 N N . ALA A 1 96 ? -10.474 -9.468 -11.181 1.00 57.69 96 ALA A N 1
ATOM 761 C CA . ALA A 1 96 ? -11.219 -10.256 -12.157 1.00 57.69 96 ALA A CA 1
ATOM 762 C C . ALA A 1 96 ? -11.638 -11.580 -11.475 1.00 57.69 96 ALA A C 1
ATOM 764 O O . ALA A 1 96 ? -10.910 -12.020 -10.578 1.00 57.69 96 ALA A O 1
ATOM 765 N N . PRO A 1 97 ? -12.762 -12.207 -11.871 1.00 55.59 97 PRO A N 1
ATOM 766 C CA . PRO A 1 97 ? -13.369 -13.340 -11.161 1.00 55.59 97 PRO A CA 1
ATOM 767 C C . PRO A 1 97 ? -12.417 -14.492 -10.778 1.00 55.59 97 PRO A C 1
ATOM 769 O O . PRO A 1 97 ? -12.669 -15.133 -9.767 1.00 55.59 97 PRO A O 1
ATOM 772 N N . ASP A 1 98 ? -11.290 -14.678 -11.478 1.00 51.97 98 ASP A N 1
ATOM 773 C CA . ASP A 1 98 ? -10.350 -15.789 -11.243 1.00 51.97 98 ASP A CA 1
ATOM 774 C C . ASP A 1 98 ? -8.929 -15.391 -10.776 1.00 51.97 98 ASP A C 1
ATOM 776 O O . ASP A 1 98 ? -8.049 -16.246 -10.705 1.00 51.97 98 ASP A O 1
ATOM 780 N N . GLY A 1 99 ? -8.637 -14.111 -10.495 1.00 53.72 99 GLY A N 1
ATOM 781 C CA . GLY A 1 99 ? -7.235 -13.640 -10.528 1.00 53.72 99 GLY A CA 1
ATOM 782 C C . GLY A 1 99 ? -6.688 -12.833 -9.351 1.00 53.72 99 GLY A C 1
ATOM 783 O O . GLY A 1 99 ? -5.508 -12.473 -9.383 1.00 53.72 99 GLY A O 1
ATOM 784 N N . ALA A 1 100 ? -7.480 -12.480 -8.335 1.00 60.34 100 ALA A N 1
ATOM 785 C CA . ALA A 1 100 ? -6.916 -11.722 -7.216 1.00 60.34 100 ALA A CA 1
ATOM 786 C C . ALA A 1 100 ? -6.193 -12.636 -6.237 1.00 60.34 100 ALA A C 1
ATOM 788 O O . ALA A 1 100 ? -6.821 -13.367 -5.477 1.00 60.34 100 ALA A O 1
ATOM 789 N N . ILE A 1 101 ? -4.869 -12.501 -6.200 1.00 66.75 101 ILE A N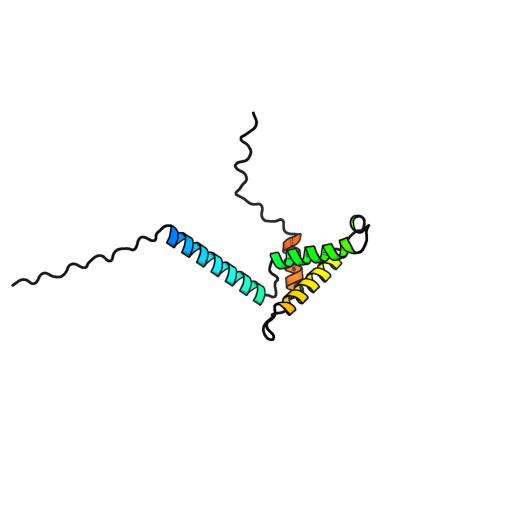 1
ATOM 790 C CA . ILE A 1 101 ? -4.068 -12.983 -5.082 1.00 66.75 101 ILE A CA 1
ATOM 791 C C . ILE A 1 101 ? -4.521 -12.188 -3.846 1.00 66.75 101 ILE A C 1
ATOM 793 O O . ILE A 1 101 ? -4.372 -10.958 -3.834 1.00 66.75 101 ILE A O 1
ATOM 797 N N . PRO A 1 102 ? -5.136 -12.832 -2.838 1.00 73.06 102 PRO A N 1
ATOM 798 C CA . PRO A 1 102 ? -5.490 -12.147 -1.607 1.00 73.06 102 PRO A CA 1
ATOM 799 C C . PRO A 1 102 ? -4.212 -11.642 -0.935 1.00 73.06 102 PRO A C 1
ATOM 801 O O . PRO A 1 102 ? -3.171 -12.294 -0.991 1.00 73.06 102 PRO A O 1
ATOM 804 N N . TYR A 1 103 ? -4.284 -10.472 -0.299 1.00 80.19 103 TYR A N 1
ATOM 805 C CA . TYR A 1 103 ? -3.161 -10.001 0.504 1.00 80.19 103 TYR A CA 1
ATOM 806 C C . TYR A 1 103 ? -2.906 -10.963 1.660 1.00 80.19 103 TYR A C 1
ATOM 808 O O . TYR A 1 103 ? -3.846 -11.368 2.350 1.00 80.19 103 TYR A O 1
ATOM 816 N N . ASP A 1 104 ? -1.636 -11.278 1.879 1.00 81.25 104 ASP A N 1
ATOM 817 C CA . ASP A 1 104 ? -1.213 -12.053 3.033 1.00 81.25 104 ASP A CA 1
ATOM 818 C C . ASP A 1 104 ? -1.215 -11.159 4.284 1.00 81.25 104 ASP A C 1
ATOM 820 O O . ASP A 1 104 ? -0.672 -10.053 4.281 1.00 81.25 104 ASP A O 1
ATOM 824 N N . GLY A 1 105 ? -1.844 -11.627 5.364 1.00 75.25 105 GLY A N 1
ATOM 825 C CA . GLY A 1 105 ? -1.965 -10.867 6.608 1.00 75.25 105 GLY A CA 1
ATOM 826 C C . GLY A 1 105 ? -0.606 -10.583 7.249 1.00 75.25 105 GLY A C 1
ATOM 827 O O . GLY A 1 105 ? -0.390 -9.479 7.757 1.00 75.25 105 GLY A O 1
ATOM 828 N N . THR A 1 106 ? 0.328 -11.538 7.174 1.00 83.38 106 THR A N 1
ATOM 829 C CA . THR A 1 106 ? 1.688 -11.346 7.693 1.00 83.38 106 THR A CA 1
ATOM 830 C C . THR A 1 106 ? 2.467 -10.330 6.863 1.00 83.38 106 THR A C 1
ATOM 832 O O . THR A 1 106 ? 3.008 -9.380 7.432 1.00 8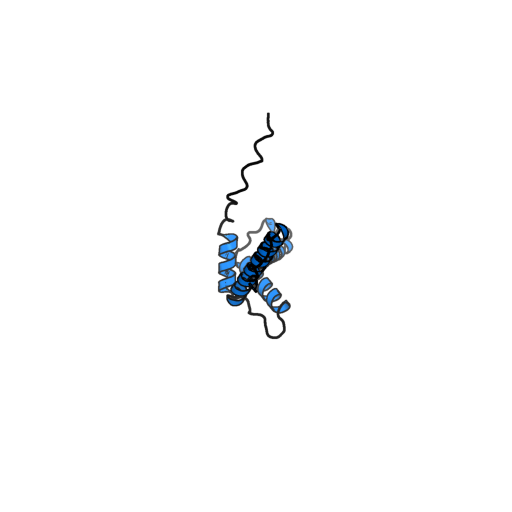3.38 106 THR A O 1
ATOM 835 N N . ALA A 1 107 ? 2.417 -10.426 5.532 1.00 82.94 107 ALA A N 1
ATOM 836 C CA . ALA A 1 107 ? 3.032 -9.455 4.629 1.00 82.94 107 ALA A CA 1
ATOM 837 C C . ALA A 1 107 ? 2.453 -8.037 4.789 1.00 82.94 107 ALA A C 1
ATOM 839 O O . ALA A 1 107 ? 3.192 -7.054 4.735 1.00 82.94 107 ALA A O 1
ATOM 840 N N . VAL A 1 108 ? 1.141 -7.898 5.017 1.00 80.38 108 VAL A N 1
ATOM 841 C CA . VAL A 1 108 ? 0.499 -6.597 5.284 1.00 80.38 108 VAL A CA 1
ATOM 842 C C . VAL A 1 108 ? 0.989 -6.001 6.603 1.00 80.38 108 VAL A C 1
ATOM 844 O O . VAL A 1 108 ? 1.311 -4.812 6.651 1.00 80.38 108 VAL A O 1
ATOM 847 N N . SER A 1 109 ? 1.063 -6.810 7.663 1.00 81.69 109 SER A N 1
ATOM 848 C CA . SER A 1 109 ? 1.559 -6.368 8.970 1.00 81.69 109 SER A CA 1
ATOM 849 C C . SER A 1 109 ? 3.015 -5.909 8.889 1.00 81.69 109 SER A C 1
ATOM 851 O O . SER A 1 109 ? 3.351 -4.819 9.359 1.00 81.69 109 SER A O 1
ATOM 853 N N . GLU A 1 110 ? 3.868 -6.686 8.220 1.00 86.06 110 GLU A N 1
ATOM 854 C CA . GLU A 1 110 ? 5.272 -6.337 8.019 1.00 86.06 110 GLU A CA 1
ATOM 855 C C . GLU A 1 110 ? 5.424 -5.073 7.166 1.00 86.06 110 GLU A C 1
ATOM 857 O O . GLU A 1 110 ? 6.160 -4.159 7.542 1.00 86.06 110 GLU A O 1
ATOM 862 N N . ALA A 1 111 ? 4.670 -4.957 6.069 1.00 85.50 111 ALA A N 1
ATOM 863 C CA . ALA A 1 111 ? 4.662 -3.756 5.239 1.00 85.50 111 ALA A CA 1
ATOM 864 C C . ALA A 1 111 ? 4.236 -2.515 6.036 1.00 85.50 111 ALA A C 1
ATOM 866 O O . ALA A 1 111 ? 4.832 -1.449 5.876 1.00 85.50 111 ALA A O 1
ATOM 867 N N . MET A 1 112 ? 3.250 -2.643 6.928 1.00 82.50 112 MET A N 1
ATOM 868 C CA . MET A 1 112 ? 2.827 -1.542 7.793 1.00 82.50 112 MET A CA 1
ATOM 869 C C . MET A 1 112 ? 3.896 -1.175 8.816 1.00 82.50 112 MET A C 1
ATOM 871 O O . MET A 1 112 ? 4.191 0.007 8.994 1.00 82.50 112 MET A O 1
ATOM 875 N N . ARG A 1 113 ? 4.529 -2.174 9.437 1.00 84.12 113 ARG A N 1
ATOM 876 C CA . ARG A 1 113 ? 5.644 -1.960 10.361 1.00 84.12 113 ARG A CA 1
ATOM 877 C C . ARG A 1 113 ? 6.783 -1.210 9.677 1.00 84.12 113 ARG A C 1
ATOM 879 O O . ARG A 1 113 ? 7.262 -0.215 10.213 1.00 84.12 113 ARG A O 1
ATOM 886 N N . LEU A 1 114 ? 7.181 -1.655 8.486 1.00 84.88 114 LEU A N 1
ATOM 887 C CA . LEU A 1 114 ? 8.212 -0.995 7.690 1.00 84.88 114 LEU A CA 1
ATOM 888 C C . LEU A 1 114 ? 7.803 0.431 7.317 1.00 84.88 114 LEU A C 1
ATOM 890 O O . LEU A 1 114 ? 8.634 1.328 7.343 1.00 84.88 114 LEU A O 1
ATOM 894 N N . ARG A 1 115 ? 6.531 0.667 6.994 1.00 83.44 115 ARG A N 1
ATOM 895 C CA . ARG A 1 115 ? 6.062 1.987 6.565 1.00 83.44 115 ARG A CA 1
ATOM 896 C C . ARG A 1 115 ? 5.979 3.005 7.702 1.00 83.44 115 ARG A C 1
ATOM 898 O O . ARG A 1 115 ? 6.274 4.171 7.466 1.00 83.44 115 ARG A O 1
ATOM 905 N N . LEU A 1 116 ? 5.561 2.576 8.893 1.00 79.88 116 LEU A N 1
ATOM 906 C CA . LEU A 1 116 ? 5.308 3.460 10.035 1.00 79.88 116 LEU A CA 1
ATOM 907 C C . LEU A 1 116 ? 6.513 3.617 10.964 1.00 79.88 116 LEU A C 1
ATOM 909 O O . LEU A 1 116 ? 6.681 4.677 11.559 1.00 79.88 116 LEU A O 1
ATOM 913 N N . LEU A 1 117 ? 7.330 2.570 11.120 1.00 82.25 117 LEU A N 1
ATOM 914 C CA . LEU A 1 117 ? 8.423 2.560 12.099 1.00 82.25 117 LEU A CA 1
ATOM 915 C C . LEU A 1 117 ? 9.800 2.784 11.479 1.00 82.25 117 LEU A C 1
ATOM 917 O O . LEU A 1 117 ? 10.748 3.064 12.209 1.00 82.25 117 LEU A O 1
ATOM 921 N N . VAL A 1 118 ? 9.936 2.660 10.157 1.00 79.06 118 VAL A N 1
ATOM 922 C CA . VAL A 1 118 ? 11.181 3.019 9.476 1.00 79.06 118 VAL A CA 1
ATOM 923 C C . VAL A 1 118 ? 11.053 4.469 9.024 1.00 79.06 118 VAL A C 1
ATOM 925 O O . VAL A 1 118 ? 10.164 4.775 8.225 1.00 79.06 118 VAL A O 1
ATOM 928 N N . PRO A 1 119 ? 11.924 5.374 9.506 1.00 71.50 119 PRO A N 1
ATOM 929 C CA . PRO A 1 119 ? 11.936 6.747 9.035 1.00 71.50 119 PRO A CA 1
ATOM 930 C C . PRO A 1 119 ? 12.048 6.770 7.508 1.00 71.50 119 PRO A C 1
ATOM 932 O O . PRO A 1 119 ? 12.819 5.981 6.945 1.00 71.50 119 PRO A O 1
ATOM 935 N N . PRO A 1 120 ? 11.316 7.659 6.814 1.00 72.88 120 PRO A N 1
ATOM 936 C CA . PRO A 1 120 ? 11.506 7.816 5.383 1.00 72.88 120 PRO A CA 1
ATOM 937 C C . PRO A 1 120 ? 12.983 8.125 5.139 1.00 72.88 120 PRO A C 1
ATOM 939 O O . PRO A 1 120 ? 13.567 8.945 5.851 1.00 72.88 120 PRO A O 1
ATOM 942 N N . ALA A 1 121 ? 13.596 7.437 4.171 1.00 68.69 121 ALA A N 1
ATOM 943 C CA . ALA A 1 121 ? 14.989 7.681 3.824 1.00 68.69 121 ALA A CA 1
ATOM 944 C C . ALA A 1 121 ? 15.166 9.188 3.615 1.00 68.69 121 ALA A C 1
ATOM 946 O O . ALA A 1 121 ? 14.504 9.770 2.752 1.00 68.69 121 ALA A O 1
ATOM 947 N N . THR A 1 122 ? 16.002 9.818 4.447 1.00 56.78 122 THR A N 1
ATOM 948 C CA . THR A 1 122 ? 16.315 11.239 4.322 1.00 56.78 122 THR A CA 1
ATOM 949 C C . THR A 1 122 ? 16.725 11.481 2.881 1.00 56.78 122 THR A C 1
ATOM 951 O O . THR A 1 122 ? 17.596 10.776 2.363 1.00 56.78 122 THR A O 1
ATOM 954 N N . GLU A 1 123 ? 16.069 12.431 2.209 1.00 52.84 123 GLU A N 1
ATOM 955 C CA . GLU A 1 123 ? 16.458 12.862 0.871 1.00 52.84 123 GLU A CA 1
ATOM 956 C C . GLU A 1 123 ? 17.889 13.421 0.941 1.00 52.84 123 GLU A C 1
ATOM 958 O O . GLU A 1 123 ? 18.109 14.625 1.076 1.00 52.84 123 GLU A O 1
ATOM 963 N N . ARG A 1 124 ? 18.902 12.550 0.872 1.00 52.31 124 ARG A N 1
ATOM 964 C CA . ARG A 1 124 ? 20.292 12.938 0.644 1.00 52.31 124 ARG A CA 1
ATOM 965 C C . ARG A 1 124 ? 20.356 13.496 -0.775 1.00 52.31 124 ARG A C 1
ATOM 967 O O . ARG A 1 124 ? 20.628 12.756 -1.716 1.00 52.31 124 ARG A O 1
ATOM 974 N N . GLY A 1 125 ? 20.032 14.779 -0.947 1.00 50.12 125 GLY A N 1
ATOM 975 C CA . GLY A 1 125 ? 20.187 15.441 -2.243 1.00 50.12 125 GLY A CA 1
ATOM 976 C C . GLY A 1 125 ? 19.372 16.696 -2.554 1.00 50.12 125 GLY A C 1
ATOM 977 O O . GLY A 1 125 ? 19.361 17.066 -3.724 1.00 50.12 125 GLY A O 1
ATOM 978 N N . LYS A 1 126 ? 18.696 17.361 -1.601 1.00 43.94 126 LYS A N 1
ATOM 979 C CA . LYS A 1 126 ? 18.031 18.664 -1.866 1.00 43.94 126 LYS A CA 1
ATOM 980 C C . LYS A 1 126 ? 18.162 19.720 -0.756 1.00 43.94 126 LYS A C 1
ATOM 982 O O . LYS A 1 126 ? 17.392 20.672 -0.719 1.00 43.94 126 LYS A O 1
ATOM 987 N N . ALA A 1 127 ? 19.164 19.609 0.112 1.00 44.56 127 ALA A N 1
ATOM 988 C CA . ALA A 1 127 ? 19.541 20.679 1.039 1.00 44.56 127 ALA A CA 1
ATOM 989 C C . ALA A 1 127 ? 20.705 21.499 0.452 1.00 44.56 127 ALA A C 1
ATOM 991 O O . ALA A 1 127 ? 21.842 21.384 0.888 1.00 44.56 127 ALA A O 1
ATOM 992 N N . SER A 1 128 ? 20.445 22.250 -0.620 1.00 47.75 128 SER A N 1
ATOM 993 C CA . SER A 1 128 ? 21.376 23.245 -1.177 1.00 47.75 128 SER A CA 1
ATOM 994 C C . SER A 1 128 ? 20.610 24.144 -2.152 1.00 47.75 128 SER A C 1
ATOM 996 O O . SER A 1 128 ? 20.762 24.019 -3.360 1.00 47.75 128 SER A O 1
ATOM 998 N N . HIS A 1 129 ? 19.680 24.965 -1.645 1.00 43.66 129 HIS A N 1
ATOM 999 C CA . HIS A 1 129 ? 19.298 26.210 -2.341 1.00 43.66 129 HIS A CA 1
ATOM 1000 C C . HIS A 1 129 ? 18.415 27.199 -1.551 1.00 43.66 129 HIS A C 1
ATOM 1002 O O . HIS A 1 129 ? 17.884 28.129 -2.158 1.00 43.66 129 HIS A O 1
ATOM 1008 N N . ARG A 1 130 ? 18.206 27.037 -0.234 1.00 44.75 130 ARG A N 1
ATOM 1009 C CA . ARG A 1 130 ? 17.325 27.944 0.534 1.00 44.75 130 ARG A CA 1
ATOM 1010 C C . ARG A 1 130 ? 17.991 28.824 1.590 1.00 44.75 130 ARG A C 1
ATOM 1012 O O . ARG A 1 130 ? 17.274 29.589 2.213 1.00 44.75 130 ARG A O 1
ATOM 1019 N N . ASP A 1 131 ? 19.318 28.829 1.674 1.00 41.91 131 ASP A N 1
ATOM 1020 C CA . ASP A 1 131 ? 20.058 29.780 2.515 1.00 41.91 131 ASP A CA 1
ATOM 1021 C C . ASP A 1 131 ? 20.882 30.723 1.629 1.00 41.91 131 ASP A C 1
ATOM 1023 O O . ASP A 1 131 ? 22.102 30.630 1.547 1.00 41.91 131 ASP A O 1
ATOM 1027 N N . ALA A 1 132 ? 20.195 31.581 0.871 1.00 44.78 132 ALA A N 1
ATOM 1028 C CA . ALA A 1 132 ? 20.804 32.706 0.154 1.00 44.78 132 ALA A CA 1
ATOM 1029 C C . ALA A 1 132 ? 19.746 33.771 -0.188 1.00 44.78 132 ALA A C 1
ATOM 1031 O O . ALA A 1 132 ? 19.524 34.083 -1.353 1.00 44.78 132 ALA A O 1
ATOM 1032 N N . ALA A 1 133 ? 19.040 34.285 0.820 1.00 46.34 133 ALA A N 1
ATOM 1033 C CA . ALA A 1 133 ? 18.300 35.548 0.736 1.00 46.34 133 ALA A CA 1
ATOM 1034 C C . ALA A 1 133 ? 17.964 36.015 2.158 1.00 46.34 133 ALA A C 1
ATOM 1036 O O . ALA A 1 133 ? 16.884 35.746 2.676 1.00 46.34 133 ALA A O 1
ATOM 1037 N N . GLY A 1 134 ? 18.934 36.648 2.810 1.00 45.75 134 GLY A N 1
ATOM 1038 C CA . GLY A 1 134 ? 18.783 37.153 4.169 1.00 45.75 134 GLY A CA 1
ATOM 1039 C C . GLY A 1 134 ? 20.008 37.935 4.616 1.00 45.75 134 GLY A C 1
ATOM 1040 O O . GLY A 1 134 ? 20.709 37.483 5.515 1.00 45.75 134 GLY A O 1
ATOM 1041 N N . VAL A 1 135 ? 20.265 39.067 3.955 1.00 41.94 135 VAL A N 1
ATOM 1042 C CA . VAL A 1 135 ? 20.903 40.259 4.537 1.00 41.94 135 VAL A CA 1
ATOM 1043 C C . VAL A 1 135 ? 20.165 41.467 3.983 1.00 41.94 135 VAL A C 1
ATOM 1045 O O . VAL A 1 135 ? 19.963 41.484 2.747 1.00 41.94 135 VAL A O 1
#